Protein AF-A0A6V7VQ57-F1 (afdb_monomer_lite)

Organism: Meloidogyne enterolobii (NCBI:txid390850)

Radius of gyration: 13.33 Å; chains: 1; bounding box: 19×38×34 Å

Foldseek 3Di:
DVCVVPDDPVNVVVLLPDFQVVNLVVCVVVVNDPDFCADPPPRDGDGSPPPPPPPD

Sequence (56 aa):
MEELKKFKPIDLYRKLRLSDNDFDAWLEKLGLLHGKRTCYKCGGRTTISVKKDERF

pLDDT: mean 75.27, std 12.17, range [41.91, 88.38]

Structure (mmCIF, N/CA/C/O backbone):
data_AF-A0A6V7VQ57-F1
#
_entry.id   AF-A0A6V7VQ57-F1
#
loop_
_atom_site.group_PDB
_atom_site.id
_atom_site.type_symbol
_atom_site.label_atom_id
_atom_site.label_alt_id
_atom_site.label_comp_id
_atom_site.label_asym_id
_atom_site.label_entity_id
_atom_site.label_seq_id
_atom_site.pdbx_PDB_ins_code
_atom_site.Cartn_x
_atom_site.Cartn_y
_atom_site.Cartn_z
_atom_site.occupancy
_atom_site.B_iso_or_equiv
_atom_site.auth_seq_id
_atom_site.auth_comp_id
_atom_site.auth_asym_id
_atom_site.auth_atom_id
_atom_site.pdbx_PDB_model_num
ATOM 1 N N . MET A 1 1 ? -3.416 -8.343 8.259 1.00 62.69 1 MET A N 1
ATOM 2 C CA . MET A 1 1 ? -4.887 -8.155 8.325 1.00 62.69 1 MET A CA 1
ATOM 3 C C . MET A 1 1 ? -5.354 -7.379 9.559 1.00 62.69 1 MET A C 1
ATOM 5 O O . MET A 1 1 ? -6.099 -6.428 9.381 1.00 62.69 1 MET A O 1
ATOM 9 N N . GLU A 1 2 ? -4.908 -7.691 10.784 1.00 73.81 2 GLU A N 1
ATOM 10 C CA . GLU A 1 2 ? -5.290 -6.925 11.997 1.00 73.81 2 GLU A CA 1
ATOM 11 C C . GLU A 1 2 ? -4.899 -5.431 11.959 1.00 73.81 2 GLU A C 1
ATOM 13 O O . GLU A 1 2 ? -5.649 -4.585 12.438 1.00 73.81 2 GLU A O 1
ATOM 18 N N . GLU A 1 3 ? -3.772 -5.087 11.323 1.00 72.56 3 GLU A N 1
ATOM 19 C CA . GLU A 1 3 ? -3.333 -3.692 11.126 1.00 72.56 3 GLU A CA 1
ATOM 20 C C . GLU A 1 3 ? -4.329 -2.876 10.281 1.00 72.56 3 GLU A C 1
ATOM 22 O O . GLU A 1 3 ? -4.585 -1.714 10.581 1.00 72.56 3 GLU A O 1
ATOM 27 N N . LEU A 1 4 ? -4.960 -3.501 9.277 1.00 79.00 4 LEU A N 1
ATOM 28 C CA . LEU A 1 4 ? -5.952 -2.849 8.414 1.00 79.00 4 LEU A CA 1
ATOM 29 C C . LEU A 1 4 ? -7.280 -2.605 9.138 1.00 79.00 4 LEU A C 1
ATOM 31 O O . LEU A 1 4 ? -7.945 -1.609 8.878 1.00 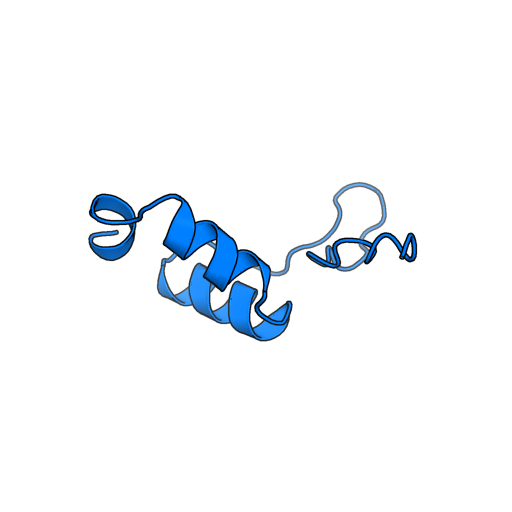79.00 4 LEU A O 1
ATOM 35 N N . LYS A 1 5 ? -7.654 -3.472 10.089 1.00 80.62 5 LYS A N 1
ATOM 36 C CA . LYS A 1 5 ? -8.902 -3.326 10.861 1.00 80.62 5 LYS A CA 1
ATOM 37 C C . LYS A 1 5 ? -8.918 -2.073 11.742 1.00 80.62 5 LYS A C 1
ATOM 39 O O . LYS A 1 5 ? -9.989 -1.571 12.063 1.00 80.62 5 LYS A O 1
ATOM 44 N N . LYS A 1 6 ? -7.744 -1.577 12.145 1.00 84.56 6 LYS A N 1
ATOM 45 C CA . LYS A 1 6 ? -7.582 -0.362 12.967 1.00 84.56 6 LYS A CA 1
ATOM 46 C C . LYS A 1 6 ? -7.065 0.833 12.161 1.00 84.56 6 LYS A C 1
ATOM 48 O O . LYS A 1 6 ? -6.743 1.865 12.747 1.00 84.56 6 LYS A O 1
ATOM 53 N N . PHE A 1 7 ? -6.969 0.686 10.843 1.00 84.38 7 PHE A N 1
ATOM 54 C CA . PHE A 1 7 ? -6.345 1.656 9.957 1.00 84.38 7 PHE A CA 1
ATOM 55 C C . PHE A 1 7 ? -7.227 2.890 9.795 1.00 84.38 7 PHE A C 1
ATOM 57 O O . PHE A 1 7 ? -8.377 2.792 9.363 1.00 84.38 7 PHE A O 1
ATOM 64 N N . LYS A 1 8 ? -6.700 4.064 10.150 1.00 87.88 8 LYS A N 1
ATOM 65 C CA . LYS A 1 8 ? -7.413 5.336 10.010 1.00 87.88 8 LYS A CA 1
ATOM 66 C C . LYS A 1 8 ? -6.985 6.060 8.730 1.00 87.88 8 LYS A C 1
ATOM 68 O O . LYS A 1 8 ? -5.873 5.858 8.243 1.00 87.88 8 LYS A O 1
ATOM 73 N N . PRO A 1 9 ? -7.801 7.000 8.218 1.00 80.00 9 PRO A N 1
ATOM 74 C CA . PRO A 1 9 ? -7.425 7.822 7.064 1.00 80.00 9 PRO A CA 1
ATOM 75 C C . PRO A 1 9 ? -6.087 8.5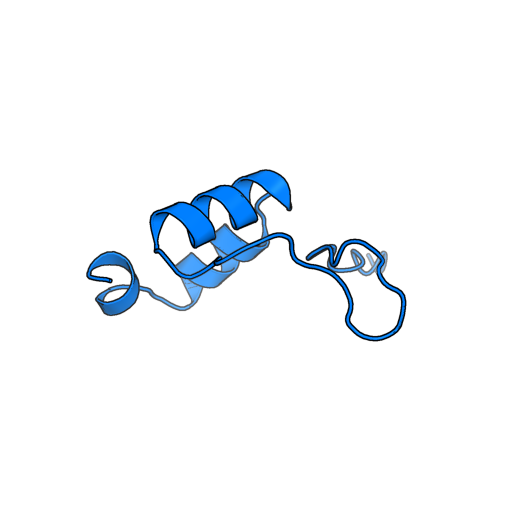67 7.230 1.00 80.00 9 PRO A C 1
ATOM 77 O O . PRO A 1 9 ? -5.352 8.755 6.265 1.00 80.00 9 PRO A O 1
ATOM 80 N N . ILE A 1 10 ? -5.720 8.950 8.458 1.00 84.62 10 ILE A N 1
ATOM 81 C CA . ILE A 1 10 ? -4.422 9.584 8.739 1.00 84.62 10 ILE A CA 1
ATOM 82 C C . ILE A 1 10 ? -3.235 8.624 8.568 1.00 84.62 10 ILE A C 1
ATOM 84 O O . ILE A 1 10 ? -2.151 9.045 8.162 1.00 84.62 10 ILE A O 1
ATOM 88 N N . ASP A 1 11 ? -3.438 7.331 8.823 1.00 84.56 11 ASP A N 1
ATOM 89 C CA . ASP A 1 11 ? -2.420 6.308 8.600 1.00 84.56 11 ASP A CA 1
ATOM 90 C C . ASP A 1 11 ? -2.198 6.111 7.101 1.00 84.56 11 ASP A C 1
ATOM 92 O O . ASP A 1 11 ? -1.051 6.004 6.668 1.00 84.56 11 ASP A O 1
ATOM 96 N N . LEU A 1 12 ? -3.263 6.201 6.292 1.00 80.75 12 LEU A N 1
ATOM 97 C CA . LEU A 1 12 ? -3.152 6.214 4.831 1.00 80.75 12 LEU A CA 1
ATOM 98 C C . LEU A 1 12 ? -2.253 7.356 4.356 1.00 80.75 12 LEU A C 1
ATOM 100 O O . LEU A 1 12 ? -1.343 7.129 3.567 1.00 80.75 12 LEU A O 1
ATOM 104 N N . TYR A 1 13 ? -2.452 8.567 4.881 1.00 80.12 13 TYR A N 1
ATOM 105 C CA . TYR A 1 13 ? -1.639 9.725 4.505 1.00 80.12 13 TYR A CA 1
ATOM 106 C C . TYR A 1 13 ? -0.151 9.526 4.828 1.00 80.12 13 TYR A C 1
ATOM 108 O O . TYR A 1 13 ? 0.719 9.891 4.039 1.00 80.12 13 TYR A O 1
ATOM 116 N N . ARG A 1 14 ? 0.161 8.893 5.966 1.00 82.94 14 ARG A N 1
ATOM 117 C CA . ARG A 1 14 ? 1.542 8.529 6.321 1.00 82.94 14 ARG A CA 1
ATOM 118 C C . ARG A 1 14 ? 2.116 7.483 5.369 1.00 82.94 14 ARG A C 1
ATOM 120 O O . ARG A 1 14 ? 3.273 7.604 4.980 1.00 82.94 14 ARG A O 1
ATOM 127 N N . LYS A 1 15 ? 1.320 6.486 4.968 1.00 83.12 15 LYS A N 1
ATOM 128 C CA . LYS A 1 15 ? 1.750 5.452 4.015 1.00 83.12 15 LYS A CA 1
ATOM 129 C C . LYS A 1 15 ? 1.970 6.009 2.610 1.00 83.12 15 LYS A C 1
ATOM 131 O O . LYS A 1 15 ? 2.950 5.645 1.980 1.00 83.12 15 LYS A O 1
ATOM 136 N N . LEU A 1 16 ? 1.139 6.944 2.152 1.00 77.00 16 LEU A N 1
ATOM 137 C CA . LEU A 1 16 ? 1.296 7.608 0.849 1.00 77.00 16 LEU A CA 1
ATOM 138 C C . LEU A 1 16 ? 2.549 8.495 0.752 1.00 77.00 16 LEU A C 1
ATOM 140 O O . LEU A 1 16 ? 2.940 8.883 -0.344 1.00 77.00 16 LEU A O 1
ATOM 144 N N . ARG A 1 17 ? 3.179 8.823 1.887 1.00 82.12 17 ARG A N 1
ATOM 145 C CA . ARG A 1 17 ? 4.456 9.551 1.947 1.00 82.12 17 ARG A CA 1
ATOM 146 C C . ARG A 1 17 ? 5.689 8.646 1.926 1.00 82.12 17 ARG A C 1
ATOM 148 O O . ARG A 1 17 ? 6.802 9.167 1.898 1.00 82.12 17 ARG A O 1
ATOM 155 N N . LEU A 1 18 ? 5.509 7.329 1.994 1.00 81.44 18 LEU A N 1
ATOM 156 C CA . LEU A 1 18 ? 6.612 6.380 1.901 1.00 81.44 18 LEU A CA 1
ATOM 157 C C . LEU A 1 18 ? 7.231 6.408 0.503 1.00 81.44 18 LEU A C 1
ATOM 159 O O . LEU A 1 18 ? 6.571 6.753 -0.479 1.00 81.44 18 LEU A O 1
ATOM 163 N N . SER A 1 19 ? 8.500 6.009 0.417 1.00 83.12 19 SER A N 1
ATOM 164 C CA . SER A 1 19 ? 9.091 5.691 -0.879 1.00 83.12 19 SER A CA 1
ATOM 165 C C . SER A 1 19 ? 8.357 4.501 -1.505 1.00 83.12 19 SER A C 1
ATOM 167 O O . SER A 1 19 ? 7.752 3.689 -0.801 1.00 83.12 19 SER A O 1
ATOM 169 N N . ASP A 1 20 ? 8.440 4.359 -2.827 1.00 81.81 20 ASP A N 1
ATOM 170 C CA . ASP A 1 20 ? 7.818 3.227 -3.520 1.00 81.81 20 ASP A CA 1
ATOM 171 C C . ASP A 1 20 ? 8.287 1.874 -2.978 1.00 81.81 20 ASP A C 1
ATOM 173 O O . ASP A 1 20 ? 7.479 0.957 -2.860 1.00 81.81 20 ASP A O 1
ATOM 177 N N . ASN A 1 21 ? 9.569 1.769 -2.612 1.00 83.75 21 ASN A N 1
ATOM 178 C CA . ASN A 1 21 ? 10.146 0.547 -2.056 1.00 83.75 21 ASN A CA 1
ATOM 179 C C . ASN A 1 21 ? 9.604 0.257 -0.650 1.00 83.75 21 ASN A C 1
ATOM 181 O O . ASN A 1 21 ? 9.254 -0.882 -0.356 1.00 83.75 21 ASN A O 1
ATOM 185 N N . ASP A 1 22 ? 9.502 1.276 0.207 1.00 86.44 22 ASP A N 1
ATOM 186 C CA . ASP A 1 22 ? 8.997 1.107 1.576 1.00 86.44 22 ASP A CA 1
ATOM 187 C C . ASP A 1 22 ? 7.499 0.792 1.590 1.00 86.44 22 ASP A C 1
ATOM 189 O O . ASP A 1 22 ? 7.016 0.018 2.421 1.00 86.44 22 ASP A O 1
ATOM 193 N N . PHE A 1 23 ? 6.749 1.380 0.657 1.00 85.69 23 PHE A N 1
ATOM 194 C CA . PHE A 1 23 ? 5.341 1.062 0.479 1.00 85.69 23 PHE A CA 1
ATOM 195 C C . PHE A 1 23 ? 5.148 -0.364 -0.039 1.00 85.69 23 PHE A C 1
ATOM 197 O O . PHE A 1 23 ? 4.287 -1.077 0.473 1.00 85.69 23 PHE A O 1
ATOM 204 N N . ASP A 1 24 ? 5.971 -0.802 -0.995 1.00 85.31 24 ASP A N 1
ATOM 205 C CA . ASP A 1 24 ? 5.933 -2.174 -1.507 1.00 85.31 24 ASP A CA 1
ATOM 206 C C . ASP A 1 24 ? 6.266 -3.191 -0.419 1.00 85.31 24 ASP A C 1
ATOM 208 O O . ASP A 1 24 ? 5.501 -4.132 -0.219 1.00 85.31 24 ASP A O 1
ATOM 212 N N . ALA A 1 25 ? 7.314 -2.948 0.370 1.00 87.38 25 ALA A N 1
ATOM 213 C CA . ALA A 1 25 ? 7.661 -3.794 1.510 1.00 87.38 25 ALA A CA 1
ATOM 214 C C . ALA A 1 25 ? 6.524 -3.869 2.547 1.00 87.38 25 ALA A C 1
ATOM 216 O O . ALA A 1 25 ? 6.254 -4.927 3.123 1.00 87.38 25 ALA A O 1
ATOM 217 N N . TRP A 1 26 ? 5.818 -2.757 2.783 1.00 87.81 26 TRP A N 1
ATOM 218 C CA . TRP A 1 26 ? 4.646 -2.747 3.657 1.00 87.81 26 TRP A CA 1
ATOM 219 C C . TRP A 1 26 ? 3.487 -3.575 3.085 1.00 87.81 26 TRP A C 1
ATOM 221 O O . TRP A 1 26 ? 2.879 -4.350 3.825 1.00 87.81 26 TRP A O 1
ATOM 231 N N . LEU A 1 27 ? 3.200 -3.466 1.785 1.00 86.25 27 LEU A N 1
ATOM 232 C CA . LEU A 1 27 ? 2.163 -4.271 1.139 1.00 86.25 27 LEU A CA 1
ATOM 233 C C . LEU A 1 27 ? 2.518 -5.765 1.101 1.00 86.25 27 LEU A C 1
ATOM 235 O O . LEU A 1 27 ? 1.642 -6.588 1.364 1.00 86.25 27 LEU A O 1
ATOM 239 N N . GLU A 1 28 ? 3.774 -6.129 0.830 1.00 87.25 28 GLU A N 1
ATOM 240 C CA . GLU A 1 28 ? 4.249 -7.522 0.885 1.00 87.25 28 GLU A CA 1
ATOM 241 C C . GLU A 1 28 ? 4.071 -8.104 2.284 1.00 87.25 28 GLU A C 1
ATOM 243 O O . GLU A 1 28 ? 3.509 -9.187 2.440 1.00 87.25 28 GLU A O 1
ATOM 248 N N . LYS A 1 29 ? 4.450 -7.349 3.324 1.00 88.38 29 LYS A N 1
ATOM 249 C CA . LYS A 1 29 ? 4.266 -7.764 4.721 1.00 88.38 29 LYS A CA 1
ATOM 250 C C . LYS A 1 29 ? 2.796 -8.018 5.068 1.00 88.38 29 LYS A C 1
ATOM 252 O O . LYS A 1 29 ? 2.496 -8.863 5.910 1.00 88.38 29 LYS A O 1
ATOM 257 N N . LEU A 1 30 ? 1.876 -7.286 4.442 1.00 85.50 30 LEU A N 1
ATOM 258 C CA . LEU A 1 30 ? 0.438 -7.479 4.617 1.00 85.50 30 LEU A CA 1
ATOM 259 C C . LEU A 1 30 ? -0.143 -8.601 3.745 1.00 85.50 30 LEU A C 1
ATOM 261 O O . LEU A 1 30 ? -1.323 -8.914 3.911 1.00 85.50 30 LEU A O 1
ATOM 265 N N . GLY A 1 31 ? 0.650 -9.198 2.849 1.00 85.25 31 GLY A N 1
ATOM 266 C CA . GLY A 1 31 ? 0.177 -10.155 1.849 1.00 85.25 31 GLY A CA 1
ATOM 267 C C . GLY A 1 31 ? -0.703 -9.507 0.778 1.00 85.25 31 GLY A C 1
ATOM 268 O O . GLY A 1 31 ? -1.544 -10.173 0.190 1.00 85.25 31 GLY A O 1
ATOM 269 N N . LEU A 1 32 ? -0.566 -8.196 0.566 1.00 83.50 32 LEU A N 1
ATOM 270 C CA . LEU A 1 32 ? -1.333 -7.427 -0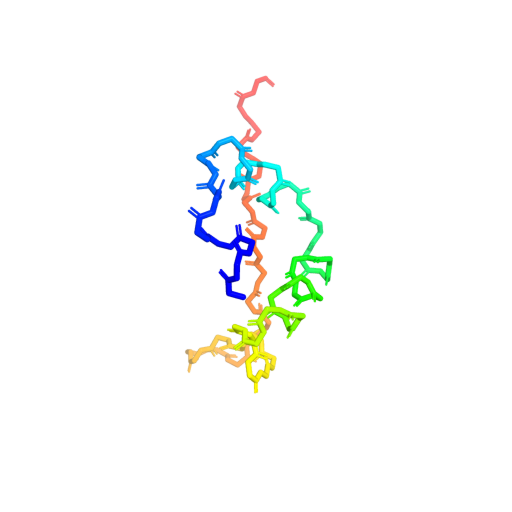.419 1.00 83.50 32 LEU A CA 1
ATOM 271 C C . LEU A 1 32 ? -0.571 -7.205 -1.727 1.00 83.50 32 LEU A C 1
ATOM 273 O O . LEU A 1 32 ? -1.166 -6.782 -2.718 1.00 83.50 32 LEU A O 1
ATOM 277 N N . LEU A 1 33 ? 0.733 -7.482 -1.737 1.00 84.75 33 LEU A N 1
ATOM 278 C CA . LEU A 1 33 ? 1.556 -7.441 -2.935 1.00 84.75 33 LEU A CA 1
ATOM 279 C C . LEU A 1 33 ? 2.013 -8.857 -3.289 1.00 84.75 33 LEU A C 1
ATOM 281 O O . LEU A 1 33 ? 2.862 -9.431 -2.618 1.00 84.75 33 LEU A O 1
ATOM 285 N N . HIS A 1 34 ? 1.432 -9.424 -4.346 1.00 75.75 34 HIS A N 1
ATOM 286 C CA . HIS A 1 34 ? 1.762 -10.769 -4.840 1.00 75.75 34 HIS A CA 1
ATOM 287 C C . HIS A 1 34 ? 2.838 -10.769 -5.944 1.00 75.75 34 HIS A C 1
ATOM 289 O O . HIS A 1 34 ? 3.059 -11.786 -6.596 1.00 75.75 34 HIS A O 1
ATOM 295 N N . GLY A 1 35 ? 3.494 -9.634 -6.197 1.00 73.56 35 GLY A N 1
ATOM 296 C CA . GLY A 1 35 ? 4.517 -9.512 -7.234 1.00 73.56 35 GLY A CA 1
ATOM 297 C C . GLY A 1 35 ? 4.866 -8.064 -7.562 1.00 73.56 35 GLY A C 1
ATOM 298 O O . GLY A 1 35 ? 4.364 -7.127 -6.946 1.00 73.56 35 GLY A O 1
ATOM 299 N N . LYS A 1 36 ? 5.726 -7.858 -8.565 1.00 70.94 36 LYS A N 1
ATOM 300 C CA . LYS A 1 36 ? 6.121 -6.504 -8.977 1.00 70.94 36 LYS A CA 1
ATOM 301 C C . LYS A 1 36 ? 4.923 -5.739 -9.537 1.00 70.94 36 LYS A C 1
ATOM 303 O O . LYS A 1 36 ? 4.229 -6.221 -10.434 1.00 70.94 36 LYS A O 1
ATOM 308 N N . ARG A 1 37 ? 4.736 -4.505 -9.064 1.00 72.81 37 ARG A N 1
ATOM 309 C CA . ARG A 1 37 ? 3.773 -3.555 -9.633 1.00 72.81 37 ARG A CA 1
ATOM 310 C C . ARG A 1 37 ? 4.220 -3.165 -11.035 1.00 72.81 37 ARG A C 1
ATOM 312 O O . ARG A 1 37 ? 5.098 -2.320 -11.222 1.00 72.81 37 ARG A O 1
ATOM 319 N N . THR A 1 38 ? 3.638 -3.841 -12.011 1.00 74.12 38 THR A N 1
ATOM 320 C CA . THR A 1 38 ? 3.981 -3.696 -13.420 1.00 74.12 38 THR A CA 1
ATOM 321 C C . THR A 1 38 ? 2.751 -3.171 -14.144 1.00 74.12 38 THR A C 1
ATOM 323 O O . THR A 1 38 ? 1.655 -3.707 -13.988 1.00 74.12 38 THR A O 1
ATOM 326 N N . CYS A 1 39 ? 2.909 -2.100 -14.913 1.00 72.38 39 CYS A N 1
ATOM 327 C CA . CYS A 1 39 ? 1.823 -1.522 -15.683 1.00 72.38 39 CYS A CA 1
ATOM 328 C C . CYS A 1 39 ? 1.392 -2.510 -16.767 1.00 72.38 39 CYS A C 1
ATOM 330 O O . CYS A 1 39 ? 2.184 -2.849 -17.644 1.00 72.38 39 CYS A O 1
ATOM 332 N N . TYR A 1 40 ? 0.124 -2.920 -16.759 1.00 74.38 40 TYR A N 1
ATOM 333 C CA . TYR A 1 40 ? -0.393 -3.881 -17.736 1.00 74.38 40 TYR A CA 1
ATOM 334 C C . TYR A 1 40 ? -0.333 -3.375 -19.189 1.00 74.38 40 TYR A C 1
ATOM 336 O O . TYR A 1 40 ? -0.322 -4.182 -20.110 1.00 74.38 40 TYR A O 1
ATOM 344 N N . LYS A 1 41 ? -0.300 -2.049 -19.408 1.00 74.56 41 LYS A N 1
ATOM 345 C CA . LYS A 1 41 ? -0.249 -1.458 -20.756 1.00 74.56 41 LYS A CA 1
ATOM 346 C C . LYS A 1 41 ? 1.158 -1.333 -21.322 1.00 74.56 41 LYS A C 1
ATOM 348 O O . LYS A 1 41 ? 1.332 -1.493 -22.522 1.00 74.56 41 LYS A O 1
ATOM 353 N N . CYS A 1 42 ? 2.137 -0.972 -20.494 1.00 79.56 42 CYS A N 1
ATOM 354 C CA . CYS A 1 42 ? 3.481 -0.636 -20.975 1.00 79.56 42 CYS A CA 1
ATOM 355 C C . CYS A 1 42 ? 4.592 -1.514 -20.396 1.00 79.56 42 CYS A C 1
ATOM 357 O O .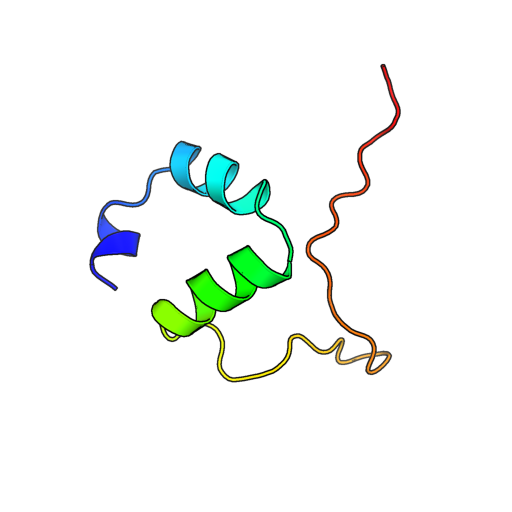 CYS A 1 42 ? 5.752 -1.297 -20.725 1.00 79.56 42 CYS A O 1
ATOM 359 N N . GLY A 1 43 ? 4.281 -2.452 -19.496 1.00 73.19 43 GLY A N 1
ATOM 360 C CA . GLY A 1 43 ? 5.282 -3.281 -18.817 1.00 73.19 43 GLY A CA 1
ATOM 361 C C . GLY A 1 43 ? 6.223 -2.503 -17.885 1.00 73.19 43 GLY A C 1
ATOM 362 O O . GLY A 1 43 ? 7.095 -3.094 -17.256 1.00 73.19 43 GLY A O 1
ATOM 363 N N . GLY A 1 44 ? 6.060 -1.181 -17.780 1.00 74.31 44 GLY A N 1
ATOM 364 C CA . GLY A 1 44 ? 6.863 -0.323 -16.918 1.00 74.31 44 GLY A CA 1
ATOM 365 C C . GLY A 1 44 ? 6.5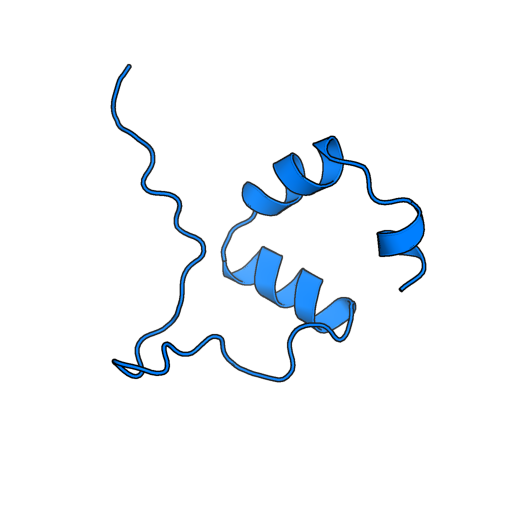20 -0.496 -15.441 1.00 74.31 44 GLY A C 1
ATOM 366 O O . GLY A 1 44 ? 5.429 -0.944 -15.085 1.00 74.31 44 GLY A O 1
ATOM 367 N N . ARG A 1 45 ? 7.443 -0.104 -14.561 1.00 73.50 45 ARG A N 1
ATOM 368 C CA . ARG A 1 45 ? 7.216 -0.112 -13.110 1.00 73.50 45 ARG A CA 1
ATOM 369 C C . ARG A 1 45 ? 6.138 0.911 -12.746 1.00 73.50 45 ARG A C 1
ATOM 371 O O . ARG A 1 45 ? 6.249 2.074 -13.123 1.00 73.50 45 ARG A O 1
ATOM 378 N N . THR A 1 46 ? 5.111 0.492 -12.011 1.00 69.06 46 THR A N 1
ATOM 379 C CA . THR A 1 46 ? 4.103 1.415 -11.478 1.00 69.06 46 THR A CA 1
ATOM 380 C C . THR A 1 46 ? 4.633 2.021 -10.187 1.00 69.06 46 THR A C 1
ATOM 382 O O . THR A 1 46 ? 4.778 1.326 -9.183 1.00 69.06 46 THR A O 1
ATOM 385 N N . THR A 1 47 ? 4.942 3.310 -10.229 1.00 68.12 47 THR A N 1
ATOM 386 C CA . THR A 1 47 ? 5.367 4.088 -9.067 1.00 68.12 47 THR A CA 1
ATOM 387 C C . THR A 1 47 ? 4.160 4.776 -8.434 1.00 68.12 47 THR A C 1
ATOM 389 O O . THR A 1 47 ? 3.190 5.106 -9.117 1.00 68.12 47 THR A O 1
ATOM 392 N N . ILE A 1 48 ? 4.189 4.985 -7.117 1.00 67.31 48 ILE A N 1
ATOM 393 C CA . ILE A 1 48 ? 3.164 5.769 -6.405 1.00 67.31 48 ILE A CA 1
ATOM 394 C C . ILE A 1 48 ? 3.355 7.240 -6.694 1.00 67.31 48 ILE A C 1
ATOM 396 O O . ILE A 1 48 ? 2.406 7.976 -6.461 1.00 67.31 48 ILE A O 1
ATOM 400 N N . SER A 1 49 ? 4.546 7.636 -7.186 1.00 57.00 49 SER A N 1
ATOM 401 C CA . SER A 1 49 ? 4.994 9.004 -7.453 1.00 57.00 49 SER A CA 1
ATOM 402 C C . SER A 1 49 ? 3.822 9.924 -7.767 1.00 57.00 49 SER A C 1
ATOM 404 O O . SER A 1 49 ? 3.449 10.148 -8.919 1.00 57.00 49 SER A O 1
ATOM 406 N N . VAL A 1 50 ? 3.241 10.467 -6.699 1.00 57.16 50 VAL A N 1
ATOM 407 C CA . VAL A 1 50 ? 2.331 11.587 -6.780 1.00 57.16 50 VAL A CA 1
ATOM 408 C C . VAL A 1 50 ? 3.221 12.665 -7.347 1.00 57.16 50 VAL A C 1
ATOM 410 O O . VAL A 1 50 ? 4.221 13.021 -6.717 1.00 57.16 50 VAL A O 1
ATOM 413 N N . LYS A 1 51 ? 2.927 13.113 -8.574 1.00 50.97 51 LYS A N 1
ATOM 414 C CA . LYS A 1 51 ? 3.512 14.351 -9.076 1.00 50.97 51 LYS A CA 1
ATOM 415 C C . LYS A 1 51 ? 3.309 15.348 -7.944 1.00 50.97 51 LYS A C 1
ATOM 417 O O . LYS A 1 51 ? 2.165 15.629 -7.588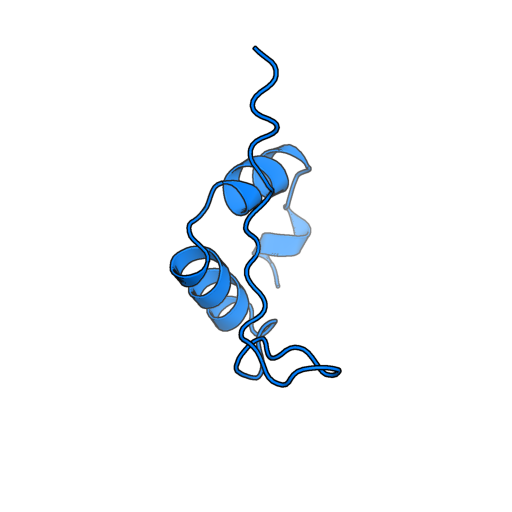 1.00 50.97 51 LYS A O 1
ATOM 422 N N . LYS A 1 52 ? 4.397 15.770 -7.294 1.00 47.88 52 LYS A N 1
ATOM 423 C CA . LYS A 1 52 ? 4.337 16.927 -6.411 1.00 47.88 52 LYS A CA 1
ATOM 424 C C . LYS A 1 52 ? 3.815 18.022 -7.326 1.00 47.88 52 LYS A C 1
ATOM 426 O O . LYS A 1 52 ? 4.494 18.366 -8.287 1.00 47.88 52 LYS A O 1
ATOM 431 N N . ASP A 1 53 ? 2.573 18.445 -7.125 1.00 49.16 53 ASP A N 1
ATOM 432 C CA . ASP A 1 53 ? 2.063 19.634 -7.788 1.00 49.16 53 ASP A CA 1
ATOM 433 C C . ASP A 1 53 ? 2.984 20.759 -7.293 1.00 49.16 53 ASP A C 1
ATOM 435 O O . ASP A 1 53 ? 2.911 21.167 -6.134 1.00 49.16 53 ASP A O 1
ATOM 439 N N . GLU A 1 54 ? 3.945 21.167 -8.125 1.00 44.56 54 GLU A N 1
ATOM 440 C CA . GLU A 1 54 ? 4.814 22.331 -7.917 1.00 44.56 54 GLU A CA 1
ATOM 441 C C . GLU A 1 54 ? 3.982 23.607 -8.107 1.00 44.56 54 GLU A C 1
ATOM 443 O O . GLU A 1 54 ? 4.208 24.408 -9.009 1.00 44.56 54 GLU A O 1
ATOM 448 N N . ARG A 1 55 ? 2.943 23.763 -7.286 1.00 48.31 55 ARG A N 1
ATOM 449 C CA . ARG A 1 55 ? 2.139 24.978 -7.194 1.00 48.31 55 ARG A CA 1
ATOM 450 C C . ARG A 1 55 ? 2.108 25.454 -5.751 1.00 48.31 55 ARG A C 1
ATOM 452 O O . ARG A 1 55 ? 1.070 25.388 -5.102 1.00 48.31 55 ARG A O 1
ATOM 459 N N . PHE A 1 56 ? 3.265 25.909 -5.281 1.00 41.91 56 PHE A N 1
ATOM 460 C CA . PHE A 1 56 ? 3.403 26.913 -4.227 1.00 41.91 56 PHE A CA 1
ATOM 461 C C . PHE A 1 56 ? 4.598 27.798 -4.555 1.00 41.91 56 PHE A C 1
ATOM 463 O O . PHE A 1 56 ? 5.669 27.225 -4.854 1.00 41.91 56 PHE A O 1
#

Secondary structure (DSSP, 8-state):
-HHHHT--HHHHHHHHTS-HHHHHHHHHHTT---S--B-TTT--B-----------